Protein AF-A0A942EN52-F1 (afdb_monomer)

Radius of gyration: 14.14 Å; Cα contacts (8 Å, |Δi|>4): 79; chains: 1; bounding box: 41×24×36 Å

Sequence (59 aa):
MYKDKKFMWDGIDYPSQEKALEKAQKYKDDGFEVETYEESEKTYLYTRRVVKEVVVEGQ

Secondary structure (DSSP, 8-state):
----TT-EEEEEEESSHHHHHHHHHHHHHTTEEEEEEEETTEEEEEEEE----------

Structure (mmCIF, N/CA/C/O backbone):
data_AF-A0A942EN52-F1
#
_entry.id   AF-A0A942EN52-F1
#
loop_
_atom_site.group_PDB
_atom_site.id
_atom_site.type_symbol
_atom_site.label_atom_id
_atom_site.label_alt_id
_atom_site.label_comp_id
_atom_site.label_asym_id
_atom_site.label_entity_id
_atom_site.label_seq_id
_atom_site.pdbx_PDB_ins_code
_atom_site.Cartn_x
_atom_site.Cartn_y
_atom_site.Cartn_z
_atom_site.occupancy
_atom_site.B_iso_or_equiv
_atom_site.auth_seq_id
_atom_site.auth_comp_id
_atom_site.auth_asym_id
_atom_site.auth_atom_id
_atom_site.pdbx_PDB_model_num
ATOM 1 N N . MET A 1 1 ? 5.366 -14.357 16.509 1.00 37.75 1 MET A N 1
ATOM 2 C CA . MET A 1 1 ? 3.961 -13.919 16.349 1.00 37.75 1 MET A CA 1
ATOM 3 C C . MET A 1 1 ? 3.901 -13.029 15.114 1.00 37.75 1 MET A C 1
ATOM 5 O O . MET A 1 1 ? 4.383 -11.910 15.187 1.00 37.75 1 MET A O 1
ATOM 9 N N . TYR A 1 2 ? 3.410 -13.539 13.980 1.00 41.72 2 TYR A N 1
ATOM 10 C CA . TYR A 1 2 ? 3.243 -12.768 12.738 1.00 41.72 2 TYR A CA 1
ATOM 11 C C . TYR A 1 2 ? 2.052 -11.800 12.893 1.00 41.72 2 TYR A C 1
ATOM 13 O O . TYR A 1 2 ? 0.934 -12.109 12.486 1.00 41.72 2 TYR A O 1
ATOM 21 N N . LYS A 1 3 ? 2.272 -10.674 13.583 1.00 45.69 3 LYS A N 1
ATOM 22 C CA . LYS A 1 3 ? 1.415 -9.479 13.512 1.00 45.69 3 LYS A CA 1
ATOM 23 C C . LYS A 1 3 ? 1.761 -8.850 12.156 1.00 45.69 3 LYS A C 1
ATOM 25 O O . LYS A 1 3 ? 2.892 -8.430 11.999 1.00 45.69 3 LYS A O 1
ATOM 30 N N . ASP A 1 4 ? 0.988 -8.889 11.086 1.00 55.41 4 ASP A N 1
ATOM 31 C CA . ASP A 1 4 ? -0.442 -8.690 10.951 1.00 55.41 4 ASP A CA 1
ATOM 32 C C . ASP A 1 4 ? -0.834 -9.294 9.585 1.00 55.41 4 ASP A C 1
ATOM 34 O O . ASP A 1 4 ? -0.402 -8.803 8.547 1.00 55.41 4 ASP A O 1
ATOM 38 N N . LYS A 1 5 ? -1.670 -10.341 9.530 1.00 56.97 5 LYS A N 1
ATOM 39 C CA . LYS A 1 5 ? -2.220 -10.892 8.263 1.00 56.97 5 LYS A CA 1
ATOM 40 C C . LYS A 1 5 ? -3.210 -9.937 7.550 1.00 56.97 5 LYS A C 1
ATOM 42 O O . LYS A 1 5 ? -4.085 -10.393 6.822 1.00 56.97 5 LYS A O 1
ATOM 47 N N . LYS A 1 6 ? -3.157 -8.629 7.819 1.00 72.06 6 LYS A N 1
ATOM 48 C CA . LYS A 1 6 ? -4.175 -7.653 7.387 1.00 72.06 6 LYS A CA 1
ATOM 49 C C . LYS A 1 6 ? -3.759 -6.813 6.190 1.00 72.06 6 LYS A C 1
ATOM 51 O O . LYS A 1 6 ? -4.623 -6.234 5.541 1.00 72.06 6 LYS A O 1
ATOM 56 N N . PHE A 1 7 ? -2.465 -6.735 5.924 1.00 80.00 7 PHE A N 1
ATOM 57 C CA . PHE A 1 7 ? -1.936 -5.984 4.804 1.00 80.00 7 PHE A CA 1
ATOM 58 C C . PHE A 1 7 ? -2.044 -6.818 3.528 1.00 80.00 7 PHE A C 1
ATOM 60 O O . PHE A 1 7 ? -1.489 -7.913 3.438 1.00 80.00 7 PHE A O 1
ATOM 67 N N . MET A 1 8 ? -2.806 -6.316 2.562 1.00 85.44 8 MET A N 1
ATOM 68 C CA . MET A 1 8 ? -3.005 -6.944 1.262 1.00 85.44 8 MET A CA 1
ATOM 69 C C . MET A 1 8 ? -2.190 -6.206 0.214 1.00 85.44 8 MET A C 1
ATOM 71 O O . MET A 1 8 ? -2.223 -4.978 0.147 1.00 85.44 8 MET A O 1
ATOM 75 N N . TRP A 1 9 ? -1.466 -6.954 -0.614 1.00 89.25 9 TRP A N 1
ATOM 76 C CA . TRP A 1 9 ? -0.796 -6.368 -1.765 1.00 89.25 9 TRP A CA 1
ATOM 77 C C . TRP A 1 9 ? -1.832 -5.774 -2.726 1.00 89.25 9 TRP A C 1
ATOM 79 O O . TRP A 1 9 ? -2.846 -6.404 -3.020 1.00 89.25 9 TRP A O 1
ATOM 89 N N . ASP A 1 10 ? -1.544 -4.579 -3.233 1.00 84.88 10 ASP A N 1
ATOM 90 C CA . ASP A 1 10 ? -2.380 -3.842 -4.188 1.00 84.88 10 ASP A CA 1
ATOM 91 C C . ASP A 1 10 ? -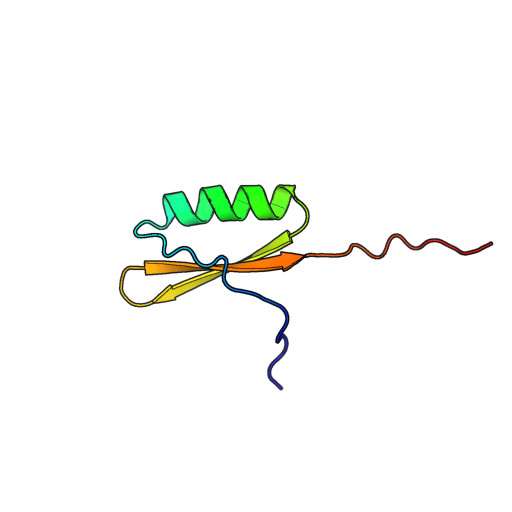2.500 -4.529 -5.567 1.00 84.88 10 ASP A C 1
ATOM 93 O O . ASP A 1 10 ? -3.258 -4.090 -6.425 1.00 84.88 10 ASP A O 1
ATOM 97 N N . GLY A 1 11 ? -1.732 -5.598 -5.812 1.00 86.88 11 GLY A N 1
ATOM 98 C CA . GLY A 1 11 ? -1.708 -6.309 -7.096 1.00 86.88 11 GLY A CA 1
ATOM 99 C C . GLY A 1 11 ? -0.873 -5.617 -8.177 1.00 86.88 11 GLY A C 1
ATOM 100 O O . GLY A 1 11 ? -0.830 -6.089 -9.309 1.00 86.88 11 GLY A O 1
ATOM 101 N N . ILE A 1 12 ? -0.212 -4.507 -7.834 1.00 87.19 12 ILE A N 1
ATOM 102 C CA . ILE A 1 12 ? 0.610 -3.709 -8.746 1.00 87.19 12 ILE A CA 1
ATOM 103 C C . ILE A 1 12 ? 2.073 -3.794 -8.314 1.00 87.19 12 ILE A C 1
ATOM 105 O O . ILE A 1 12 ? 2.409 -3.526 -7.154 1.00 87.19 12 ILE A O 1
ATOM 109 N N . ASP A 1 13 ? 2.942 -4.160 -9.254 1.00 87.88 13 ASP A N 1
ATOM 110 C CA . ASP A 1 13 ? 4.385 -4.024 -9.120 1.00 87.88 13 ASP A CA 1
ATOM 111 C C . ASP A 1 13 ? 4.839 -2.667 -9.662 1.00 87.88 13 ASP A C 1
ATOM 113 O O . ASP A 1 13 ? 4.627 -2.323 -10.825 1.00 87.88 13 ASP A O 1
ATOM 117 N N . TYR A 1 14 ? 5.458 -1.866 -8.799 1.00 87.69 14 TYR A N 1
ATOM 118 C CA . TYR A 1 14 ? 5.951 -0.550 -9.173 1.00 87.69 14 TYR A CA 1
ATOM 119 C C . TYR A 1 14 ? 7.440 -0.658 -9.528 1.00 87.69 14 TYR A C 1
ATOM 121 O O . TYR A 1 14 ? 8.242 -0.977 -8.652 1.00 87.69 14 TYR A O 1
ATOM 129 N N . PRO A 1 15 ? 7.850 -0.355 -10.775 1.00 84.19 15 PRO A N 1
ATOM 130 C CA . PRO A 1 15 ? 9.260 -0.391 -11.184 1.00 84.19 15 PRO A CA 1
ATOM 131 C C . PRO A 1 15 ? 10.059 0.826 -10.691 1.00 84.19 15 PRO A C 1
ATOM 133 O O . PRO A 1 15 ? 11.229 0.991 -11.015 1.00 84.19 15 PRO A O 1
ATOM 136 N N . SER A 1 16 ? 9.414 1.757 -9.986 1.00 85.12 16 SER A N 1
ATOM 137 C CA . SER A 1 16 ? 10.053 2.962 -9.466 1.00 85.12 16 SER A CA 1
ATOM 138 C C . SER A 1 16 ? 9.424 3.338 -8.139 1.00 85.12 16 SER A C 1
ATOM 140 O O . SER A 1 16 ? 8.199 3.471 -8.040 1.00 85.12 16 SER A O 1
ATOM 142 N N . GLN A 1 17 ? 10.276 3.575 -7.146 1.00 85.44 17 GLN A N 1
ATOM 143 C CA . GLN A 1 17 ? 9.866 3.949 -5.798 1.00 85.44 17 GLN A CA 1
ATOM 144 C C . GLN A 1 17 ? 9.003 5.220 -5.791 1.00 85.44 17 GLN A C 1
ATOM 146 O O . GLN A 1 17 ? 8.034 5.296 -5.046 1.00 85.44 17 GLN A O 1
ATOM 151 N N . GLU A 1 18 ? 9.277 6.184 -6.673 1.00 89.12 18 GLU A N 1
ATOM 152 C CA . GLU A 1 18 ? 8.497 7.424 -6.799 1.00 89.12 18 GLU A CA 1
ATOM 153 C C . GLU A 1 18 ? 7.008 7.161 -7.089 1.00 89.12 18 GLU A C 1
ATOM 155 O O . GLU A 1 18 ? 6.129 7.707 -6.421 1.00 89.12 18 GLU A O 1
ATOM 160 N N . LYS A 1 19 ? 6.712 6.245 -8.024 1.00 88.50 19 LYS A N 1
ATOM 161 C CA . LYS A 1 19 ? 5.329 5.860 -8.351 1.00 88.50 19 LYS A CA 1
ATOM 162 C C . LYS A 1 19 ? 4.661 5.114 -7.200 1.00 88.50 19 LYS A C 1
ATOM 164 O O . LYS A 1 19 ? 3.474 5.316 -6.943 1.00 88.50 19 LYS A O 1
ATOM 169 N N . ALA A 1 20 ? 5.424 4.269 -6.507 1.00 89.62 20 ALA A N 1
ATOM 170 C CA . ALA A 1 20 ? 4.941 3.556 -5.334 1.00 89.62 20 ALA A CA 1
ATOM 171 C C . ALA A 1 20 ? 4.593 4.533 -4.197 1.00 89.62 20 ALA A C 1
ATOM 173 O O . ALA A 1 20 ? 3.543 4.407 -3.573 1.00 89.62 20 ALA A O 1
ATOM 174 N N . LEU A 1 21 ? 5.428 5.550 -3.968 1.00 89.50 21 LEU A N 1
ATOM 175 C CA . LEU A 1 21 ? 5.209 6.575 -2.949 1.00 89.50 21 LEU A CA 1
ATOM 176 C C . LEU A 1 21 ? 3.988 7.447 -3.254 1.00 89.50 21 LEU A C 1
ATOM 178 O O . LEU A 1 21 ? 3.187 7.691 -2.353 1.00 89.50 21 LEU A O 1
ATOM 182 N N . GLU A 1 22 ? 3.794 7.867 -4.508 1.00 92.38 22 GLU A N 1
ATOM 183 C CA . GLU A 1 22 ? 2.609 8.645 -4.894 1.00 92.38 22 GLU A CA 1
ATOM 184 C C . GLU A 1 22 ? 1.313 7.864 -4.620 1.00 92.38 22 GLU A C 1
ATOM 186 O O . GLU A 1 22 ? 0.348 8.391 -4.058 1.00 92.38 22 G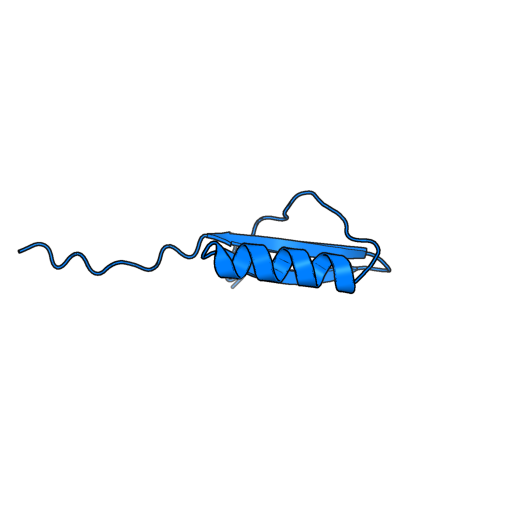LU A O 1
ATOM 191 N N . LYS A 1 23 ? 1.293 6.574 -4.975 1.00 91.50 23 LYS A N 1
ATOM 192 C CA . LYS A 1 23 ? 0.143 5.709 -4.710 1.00 91.50 23 LYS A CA 1
ATOM 193 C C . LYS A 1 23 ? -0.037 5.442 -3.212 1.00 91.50 23 LYS A C 1
ATOM 195 O O . LYS A 1 23 ? -1.163 5.492 -2.720 1.00 91.50 23 LYS A O 1
ATOM 200 N N . ALA A 1 24 ? 1.050 5.203 -2.479 1.00 91.12 24 ALA A N 1
ATOM 201 C CA . ALA A 1 24 ? 1.014 5.030 -1.031 1.00 91.12 24 ALA A CA 1
ATOM 202 C C . ALA A 1 24 ? 0.417 6.259 -0.331 1.00 91.12 24 ALA A C 1
ATOM 204 O O . ALA A 1 24 ? -0.365 6.106 0.604 1.00 91.12 24 ALA A O 1
ATOM 205 N N . GLN A 1 25 ? 0.732 7.469 -0.799 1.00 92.12 25 GLN A N 1
ATOM 206 C CA . GLN A 1 25 ? 0.146 8.694 -0.261 1.00 92.12 25 GLN A CA 1
ATOM 207 C C . GLN A 1 25 ? -1.368 8.751 -0.501 1.00 92.12 25 GLN A C 1
ATOM 209 O O . GLN A 1 25 ? -2.113 8.975 0.445 1.00 92.12 25 GLN A O 1
ATOM 214 N N . LYS A 1 26 ? -1.837 8.444 -1.719 1.00 91.88 26 LYS A N 1
ATOM 215 C CA . LYS A 1 26 ? -3.281 8.371 -2.026 1.00 91.88 26 LYS A CA 1
ATOM 216 C C . LYS A 1 26 ? -4.018 7.403 -1.100 1.00 91.88 26 LYS A C 1
ATOM 218 O O . LYS A 1 26 ? -5.057 7.747 -0.557 1.00 91.88 26 LYS A O 1
ATOM 223 N N . TYR A 1 27 ? -3.455 6.218 -0.870 1.00 90.69 27 TYR A N 1
ATOM 224 C CA . TYR A 1 27 ? -4.036 5.255 0.064 1.00 90.69 27 TYR A CA 1
ATOM 225 C C . TYR A 1 27 ? -4.091 5.788 1.502 1.00 90.69 27 TYR A C 1
ATOM 227 O O . TYR A 1 27 ? -5.106 5.604 2.170 1.00 90.69 27 TYR A O 1
ATOM 235 N N . LYS A 1 28 ? -3.051 6.493 1.966 1.00 89.06 28 LYS A N 1
ATOM 236 C CA . LYS A 1 28 ? -3.058 7.152 3.284 1.00 89.06 28 LYS A CA 1
ATOM 237 C C . LYS A 1 28 ? -4.159 8.202 3.407 1.00 89.06 28 LYS A C 1
ATOM 239 O O . LYS A 1 28 ? -4.845 8.226 4.428 1.00 89.06 28 LYS A O 1
ATOM 244 N N . ASP A 1 29 ? -4.358 9.016 2.375 1.00 89.88 29 ASP A N 1
ATOM 245 C CA . ASP A 1 29 ? -5.444 10.000 2.311 1.00 89.88 29 ASP A CA 1
ATOM 246 C C . ASP A 1 29 ? -6.837 9.341 2.313 1.00 89.88 29 ASP A C 1
ATOM 248 O O . ASP A 1 29 ? -7.744 9.817 2.994 1.00 89.88 29 ASP A O 1
ATOM 252 N N . ASP A 1 30 ? -6.992 8.185 1.663 1.00 88.31 30 ASP A N 1
ATOM 253 C CA . ASP A 1 30 ? -8.217 7.367 1.688 1.00 88.31 30 ASP A CA 1
ATOM 254 C C . ASP A 1 30 ? -8.445 6.621 3.028 1.00 88.31 30 ASP A C 1
ATOM 256 O O . ASP A 1 30 ? -9.405 5.859 3.183 1.00 88.31 30 ASP A O 1
ATOM 260 N N . GLY A 1 31 ? -7.575 6.818 4.027 1.00 87.19 31 GLY A N 1
ATOM 261 C CA . GLY A 1 31 ? -7.678 6.170 5.338 1.00 87.19 31 GLY A CA 1
ATOM 262 C C . GLY A 1 31 ? -7.171 4.725 5.358 1.00 87.19 31 GLY A C 1
ATOM 263 O O . GLY A 1 31 ? -7.584 3.921 6.200 1.00 87.19 31 GLY A O 1
ATOM 264 N N . PHE A 1 32 ? -6.282 4.373 4.434 1.00 88.62 32 PHE A N 1
ATOM 265 C CA . PHE A 1 32 ? -5.554 3.111 4.445 1.00 88.62 32 PHE A CA 1
ATOM 266 C C . PHE A 1 32 ? -4.160 3.301 5.044 1.00 88.62 32 PHE A C 1
ATOM 268 O O . PHE A 1 32 ? -3.509 4.326 4.881 1.00 88.62 32 PHE A O 1
ATOM 275 N N . GLU A 1 33 ? -3.668 2.282 5.730 1.00 88.38 33 GLU A N 1
ATOM 276 C CA . GLU A 1 33 ? -2.267 2.197 6.123 1.00 88.38 33 GLU A CA 1
ATOM 277 C C . GLU A 1 33 ? -1.519 1.419 5.046 1.00 88.38 33 GLU A C 1
ATOM 279 O O . GLU A 1 33 ? -2.039 0.436 4.513 1.00 88.38 33 GLU A O 1
ATOM 284 N N . VAL A 1 34 ? -0.327 1.896 4.694 1.00 90.06 34 VAL A N 1
ATOM 285 C CA . VAL A 1 34 ? 0.446 1.386 3.559 1.00 90.06 34 VAL A CA 1
ATOM 286 C C . VAL A 1 34 ? 1.856 1.058 4.010 1.00 90.06 34 VAL A C 1
ATOM 288 O O . VAL A 1 34 ? 2.542 1.925 4.555 1.00 90.06 34 VAL A O 1
ATOM 291 N N . GLU A 1 35 ? 2.291 -0.160 3.7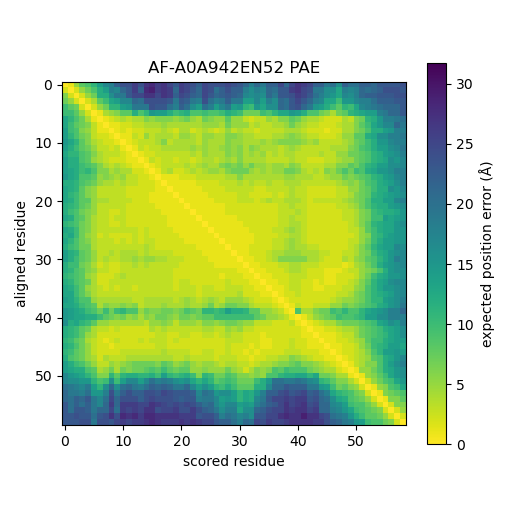15 1.00 89.31 35 GLU A N 1
ATOM 292 C CA . GLU A 1 35 ? 3.670 -0.612 3.835 1.00 89.31 35 GLU A CA 1
ATOM 293 C C . GLU A 1 35 ? 4.271 -0.848 2.448 1.00 89.31 35 GLU A C 1
ATOM 295 O O . GLU A 1 35 ? 3.670 -1.482 1.579 1.00 89.31 35 GLU A O 1
ATOM 300 N N . THR A 1 36 ? 5.471 -0.320 2.238 1.00 87.88 36 THR A N 1
ATOM 301 C CA . THR A 1 36 ? 6.271 -0.554 1.035 1.00 87.88 36 THR A CA 1
ATOM 302 C C . THR A 1 36 ? 7.235 -1.698 1.299 1.00 87.88 36 THR A C 1
ATOM 304 O O . THR A 1 36 ? 7.976 -1.663 2.280 1.00 87.88 36 THR A O 1
ATOM 307 N N . TYR A 1 37 ? 7.267 -2.677 0.405 1.00 86.44 37 TYR A N 1
ATOM 308 C CA . TYR A 1 37 ? 8.266 -3.737 0.415 1.00 86.44 37 TYR A CA 1
ATOM 309 C C . TYR A 1 37 ? 9.060 -3.685 -0.883 1.00 86.44 37 TYR A C 1
ATOM 311 O O . TYR A 1 37 ? 8.476 -3.688 -1.965 1.00 86.44 37 TYR A O 1
ATOM 319 N N . GLU A 1 38 ? 10.378 -3.618 -0.786 1.00 87.19 38 GLU A N 1
ATOM 320 C CA . GLU A 1 38 ? 11.263 -3.601 -1.947 1.00 87.19 38 GLU A CA 1
ATOM 321 C C . GLU A 1 38 ? 11.868 -4.992 -2.126 1.00 87.19 38 GLU A C 1
ATOM 323 O O . GLU A 1 38 ? 12.514 -5.514 -1.218 1.00 87.19 38 GLU A O 1
ATOM 328 N N . GLU A 1 39 ? 11.652 -5.600 -3.292 1.00 84.81 39 GLU A N 1
ATOM 329 C CA . GLU A 1 39 ? 12.254 -6.886 -3.644 1.00 84.81 39 GLU A CA 1
ATOM 330 C C . GLU A 1 39 ? 12.889 -6.793 -5.034 1.00 84.81 39 GLU A C 1
ATOM 332 O O . GLU A 1 39 ? 12.230 -6.457 -6.024 1.00 84.81 39 GLU A O 1
ATOM 337 N N . SER A 1 40 ? 14.190 -7.084 -5.092 1.00 82.31 40 SER A N 1
ATOM 338 C CA . SER A 1 40 ? 15.049 -6.924 -6.272 1.00 82.31 40 SER A CA 1
ATOM 339 C C . SER A 1 40 ? 15.057 -5.491 -6.827 1.00 82.31 40 SER A C 1
ATOM 341 O O . SER A 1 40 ? 15.867 -4.682 -6.392 1.00 82.31 40 SER A O 1
ATOM 343 N N . GLU A 1 41 ? 14.166 -5.179 -7.767 1.00 83.00 41 GLU A N 1
ATOM 344 C CA . GLU A 1 41 ? 14.046 -3.874 -8.448 1.00 83.00 41 GLU A CA 1
ATOM 345 C C . GLU A 1 41 ? 12.590 -3.382 -8.489 1.00 83.00 41 GLU A C 1
ATOM 347 O O . GLU A 1 41 ? 12.241 -2.451 -9.216 1.00 83.00 41 GLU A O 1
ATOM 352 N N . LYS A 1 42 ? 11.706 -4.046 -7.742 1.0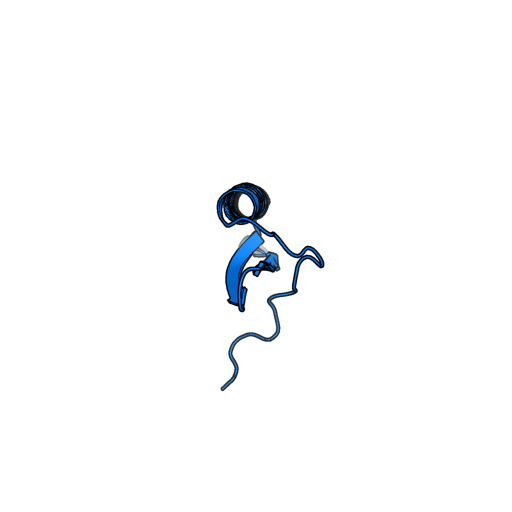0 85.56 42 LYS A N 1
ATOM 353 C CA . LYS A 1 42 ? 10.277 -3.757 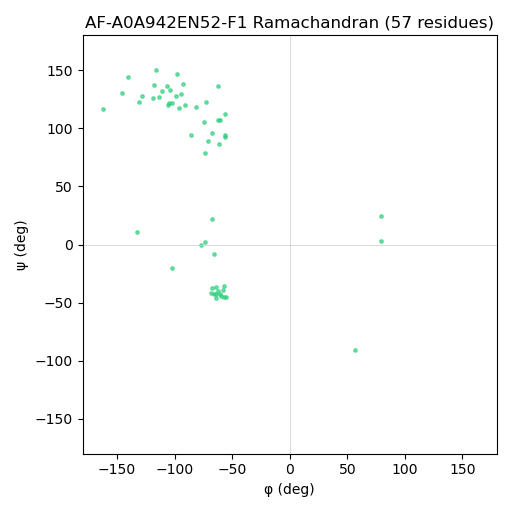-7.718 1.00 85.56 42 LYS A CA 1
ATOM 354 C C . LYS A 1 42 ? 9.871 -3.337 -6.320 1.00 85.56 42 LYS A C 1
ATOM 356 O O . LYS A 1 42 ? 10.252 -3.957 -5.328 1.00 85.56 42 LYS A O 1
ATOM 361 N N . THR A 1 43 ? 9.047 -2.302 -6.254 1.00 88.44 43 THR A N 1
ATOM 362 C CA . THR A 1 43 ? 8.386 -1.887 -5.023 1.00 88.44 43 THR A CA 1
ATOM 363 C C . THR A 1 43 ? 6.965 -2.434 -5.017 1.00 88.44 43 THR A C 1
ATOM 365 O O . THR A 1 43 ? 6.187 -2.227 -5.951 1.00 88.44 43 THR A O 1
ATOM 368 N N . TYR A 1 44 ? 6.614 -3.113 -3.936 1.00 88.06 44 TYR A N 1
ATOM 369 C CA . TYR A 1 44 ? 5.292 -3.651 -3.672 1.00 88.06 44 TYR 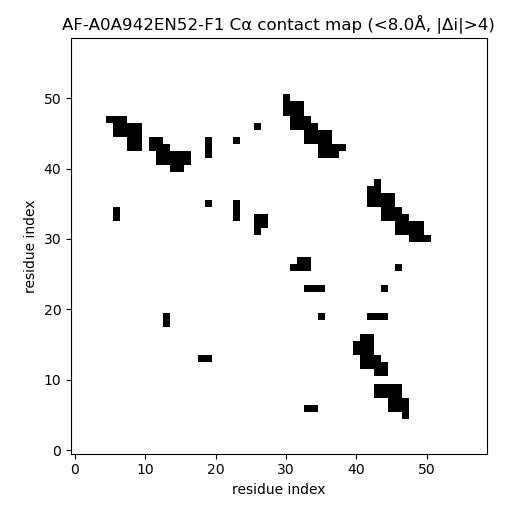A CA 1
ATOM 370 C C . TYR A 1 44 ? 4.619 -2.799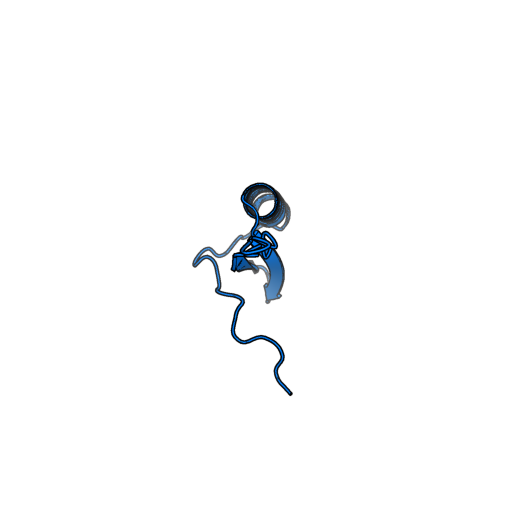 -2.605 1.00 88.06 44 TYR A C 1
ATOM 372 O O . TYR A 1 44 ? 5.236 -2.436 -1.603 1.00 88.06 44 TYR A O 1
ATOM 380 N N . LEU A 1 45 ? 3.344 -2.486 -2.817 1.00 90.50 45 LEU A N 1
ATOM 381 C CA . LE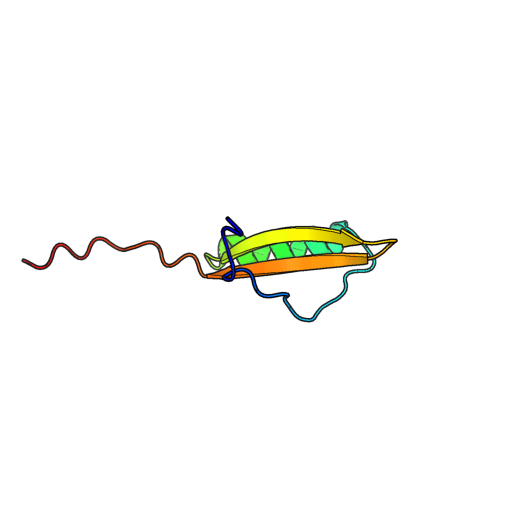U A 1 45 ? 2.531 -1.766 -1.846 1.00 90.50 45 LEU A CA 1
ATOM 382 C C . LEU A 1 45 ? 1.557 -2.717 -1.186 1.00 90.50 45 LEU A C 1
ATOM 384 O O . LEU A 1 45 ? 0.695 -3.295 -1.847 1.00 90.50 45 LEU A O 1
ATOM 388 N N . TYR A 1 46 ? 1.672 -2.834 0.122 1.00 89.88 46 TYR A N 1
ATOM 389 C CA . TYR A 1 46 ? 0.732 -3.564 0.938 1.00 89.88 46 TYR A CA 1
ATOM 390 C C . TYR A 1 46 ? -0.145 -2.569 1.681 1.00 89.88 46 TYR A C 1
ATOM 392 O O . TYR A 1 46 ? 0.349 -1.724 2.420 1.00 89.88 46 TYR A O 1
ATOM 400 N N . THR A 1 47 ? -1.453 -2.650 1.475 1.00 89.00 47 THR A N 1
ATOM 401 C CA . THR A 1 47 ? -2.426 -1.718 2.042 1.00 89.00 47 THR A CA 1
ATOM 402 C C . THR A 1 47 ? -3.360 -2.440 3.003 1.00 89.00 47 THR A C 1
ATOM 404 O O . THR A 1 47 ? -3.652 -3.629 2.860 1.00 89.00 47 THR A O 1
ATOM 407 N N . ARG A 1 48 ? -3.857 -1.722 4.005 1.00 88.25 48 ARG A N 1
ATOM 408 C CA . ARG A 1 48 ? -4.950 -2.175 4.871 1.00 88.25 48 ARG A CA 1
ATOM 409 C C . ARG A 1 48 ? -5.873 -1.010 5.153 1.00 88.25 48 ARG A C 1
ATOM 411 O O . ARG A 1 48 ? -5.416 0.111 5.349 1.00 88.25 48 ARG A O 1
ATOM 418 N N . ARG A 1 49 ? -7.175 -1.260 5.240 1.00 84.88 49 ARG A N 1
ATOM 419 C CA . ARG A 1 49 ? -8.111 -0.215 5.657 1.00 84.88 49 ARG A CA 1
ATOM 420 C C . ARG A 1 49 ? -7.952 0.034 7.152 1.00 84.88 49 ARG A C 1
ATOM 422 O O . ARG A 1 49 ? -8.128 -0.890 7.950 1.00 84.88 49 ARG A O 1
ATOM 429 N N . VAL A 1 50 ? -7.652 1.269 7.539 1.00 78.12 50 VAL A N 1
ATOM 430 C CA . VAL A 1 50 ? -7.726 1.676 8.940 1.00 78.12 50 VAL A CA 1
ATOM 431 C C . VAL A 1 50 ? -9.161 2.095 9.184 1.00 78.12 50 VAL A C 1
ATOM 433 O O . VAL A 1 50 ? -9.566 3.223 8.916 1.00 78.12 50 VAL A O 1
ATOM 436 N N . VAL A 1 51 ? -9.967 1.158 9.679 1.00 70.25 51 VAL A N 1
ATOM 437 C CA . VAL A 1 51 ? -11.224 1.541 10.314 1.00 70.25 51 VAL A CA 1
ATOM 438 C C . VAL A 1 51 ? -10.810 2.276 11.582 1.00 70.25 51 VAL A C 1
ATOM 440 O O . VAL A 1 51 ? -10.476 1.643 12.580 1.00 70.25 51 VAL A O 1
ATOM 443 N N . LYS A 1 52 ? -10.743 3.612 11.527 1.00 63.34 52 LYS A N 1
ATOM 444 C CA . LYS A 1 52 ? -10.781 4.407 12.753 1.00 63.34 52 LYS A CA 1
ATOM 445 C C . LYS A 1 52 ? -12.065 3.974 13.436 1.00 63.34 52 LYS A C 1
ATOM 447 O O . LYS A 1 52 ? -13.140 4.192 12.881 1.00 63.34 52 LYS A O 1
ATOM 452 N N . GLU A 1 53 ? -11.941 3.293 14.569 1.00 56.09 53 GLU A N 1
ATOM 453 C CA . GLU A 1 53 ? -13.053 3.091 15.482 1.00 56.09 53 GLU A CA 1
ATOM 454 C C . GLU A 1 53 ? -13.557 4.490 15.820 1.00 56.09 53 GLU A C 1
ATOM 456 O O . GLU A 1 53 ? -13.001 5.199 16.656 1.00 56.09 53 GLU A O 1
ATOM 461 N N . VAL A 1 54 ? -14.559 4.946 15.071 1.00 54.06 54 VAL A N 1
ATOM 462 C CA . VAL A 1 54 ? -15.415 6.018 15.533 1.00 54.06 54 VAL A CA 1
ATOM 463 C C . VAL A 1 54 ? -16.005 5.404 16.785 1.00 54.06 54 VAL A C 1
ATOM 465 O O . VAL A 1 54 ? -16.746 4.424 16.688 1.00 54.06 54 VAL A O 1
ATOM 468 N N . VAL A 1 55 ? -15.566 5.875 17.949 1.00 56.38 55 VAL A N 1
ATOM 469 C CA . VAL A 1 55 ? -16.212 5.557 19.214 1.00 56.38 55 VAL A CA 1
ATOM 470 C C . VAL A 1 55 ? -17.620 6.116 19.062 1.00 56.38 55 VAL A C 1
ATOM 472 O O . VAL A 1 55 ? -17.880 7.283 19.327 1.00 56.38 55 VAL A O 1
ATOM 475 N N . VAL A 1 56 ? -18.521 5.319 18.495 1.00 58.56 56 VAL A N 1
ATOM 476 C CA . VAL A 1 56 ? -19.947 5.538 18.641 1.00 58.56 56 VAL A CA 1
ATOM 477 C C . VAL A 1 56 ? -20.181 5.156 20.089 1.00 58.56 56 VAL A C 1
ATOM 479 O O . VAL A 1 56 ? -20.352 3.981 20.410 1.00 58.56 56 VAL A O 1
ATOM 482 N N . GLU A 1 57 ? -20.049 6.143 20.977 1.00 51.66 57 GLU A N 1
ATOM 483 C CA . GLU A 1 57 ? -20.622 6.074 22.313 1.00 51.66 57 GLU A CA 1
ATOM 484 C C . GLU A 1 57 ? -22.118 5.831 22.095 1.00 51.66 57 GLU A C 1
ATOM 486 O O . GLU A 1 57 ? -22.888 6.742 21.793 1.00 51.66 57 GLU A O 1
ATOM 491 N N . GLY A 1 58 ? -22.497 4.552 22.090 1.00 59.50 58 GLY A N 1
ATOM 492 C CA . GLY A 1 58 ? -23.883 4.131 22.123 1.00 59.50 58 GLY A CA 1
ATOM 493 C C . GLY A 1 58 ? -24.461 4.629 23.437 1.00 59.50 58 GLY A C 1
ATOM 494 O O . GLY A 1 58 ? -24.069 4.145 24.496 1.00 59.50 58 GLY A O 1
ATOM 495 N N . GLN A 1 59 ? -25.306 5.651 23.327 1.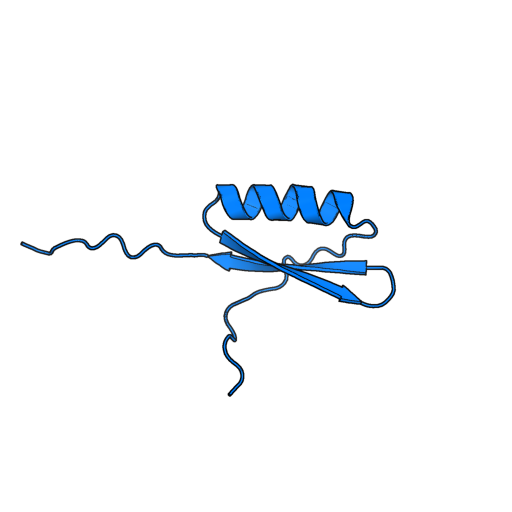00 44.19 59 GLN A N 1
ATOM 496 C CA . GLN A 1 59 ? -26.065 6.266 24.411 1.00 44.19 59 GLN A CA 1
ATOM 497 C C . GLN A 1 59 ? -26.999 5.264 25.099 1.00 44.19 59 GLN A C 1
ATOM 499 O O . GLN A 1 59 ? -27.570 4.408 24.383 1.00 44.19 59 GLN A O 1
#

Foldseek 3Di:
DPPDPFWAWPPDWALDVVVVVVVCVVLVVVQKHWDWDDDDRTIIITIGHPPPPPPPVPD

Solvent-accessible surface area (backbone atoms only — not comparable to full-atom values): 3674 Å² total; per-residue (Å²): 132,87,84,66,96,63,60,42,68,73,85,55,81,24,79,40,64,68,63,43,50,56,52,43,48,53,39,44,75,74,42,24,49,67,47,80,46,79,55,99,72,33,32,37,44,26,37,29,79,53,78,73,77,72,81,73,77,79,126

pLDDT: mean 79.31, std 15.24, range [37.75, 92.38]

Mean predicted aligned error: 8.09 Å

Nearest PDB structures (foldseek):
  4grs-assembly1_C  TM=6.017E-01  e=1.104E+00  Thermotoga maritima MSB8
  4grs-assembly1_B  TM=6.031E-01  e=1.176E+00  Thermotoga maritima MSB8
  1x60-assembly1_A  TM=7.724E-01  e=3.904E+00  Bacillus subtilis
  7mp7-assembly1_A  TM=4.586E-01  e=4.158E+00  Thermus thermophilus
  6emw-assembly1_e  TM=4.165E-01  e=3.904E+00  Staphylococcus aureus